Protein AF-A0A9R0JJK5-F1 (afdb_monomer_lite)

Structure (mmCIF, N/CA/C/O backbone):
data_AF-A0A9R0JJK5-F1
#
_entry.id   AF-A0A9R0JJK5-F1
#
loop_
_atom_site.group_PDB
_atom_site.id
_atom_site.type_symbol
_atom_site.label_atom_id
_atom_site.label_alt_id
_atom_site.label_comp_id
_atom_site.label_asym_id
_atom_site.label_entity_id
_atom_site.label_seq_id
_atom_site.pdbx_PDB_ins_code
_atom_site.Cartn_x
_atom_site.Cartn_y
_atom_site.Cartn_z
_atom_site.occupancy
_atom_site.B_iso_or_equiv
_atom_site.auth_seq_id
_atom_site.auth_comp_id
_atom_site.auth_asym_id
_atom_site.auth_atom_id
_atom_site.pdbx_PDB_model_num
ATOM 1 N N . MET A 1 1 ? -0.662 10.989 -25.392 1.00 50.28 1 MET A N 1
ATOM 2 C CA . MET A 1 1 ? 0.143 11.940 -26.190 1.00 50.28 1 MET A CA 1
ATOM 3 C C . MET A 1 1 ? 1.499 12.255 -25.554 1.00 50.28 1 MET A C 1
ATOM 5 O O . MET A 1 1 ? 2.456 11.678 -26.035 1.00 50.28 1 MET A O 1
ATOM 9 N N . ARG A 1 2 ? 1.638 13.043 -24.468 1.00 57.91 2 ARG A N 1
ATOM 10 C CA . ARG A 1 2 ? 2.947 13.491 -23.899 1.00 57.91 2 ARG A CA 1
ATOM 11 C C . ARG A 1 2 ? 4.084 12.446 -23.810 1.00 57.91 2 ARG A C 1
ATOM 13 O O . ARG A 1 2 ? 5.216 12.754 -24.153 1.00 57.91 2 ARG A O 1
ATOM 20 N N . LYS A 1 3 ? 3.794 11.206 -23.400 1.00 55.50 3 LYS A N 1
ATOM 21 C CA . LYS A 1 3 ? 4.808 10.136 -23.275 1.00 55.50 3 LYS A CA 1
ATOM 22 C C . LYS A 1 3 ? 5.368 9.633 -24.615 1.00 55.50 3 LYS A C 1
ATOM 24 O O . LYS A 1 3 ? 6.498 9.170 -24.654 1.00 55.50 3 LYS A O 1
ATOM 29 N N . ILE A 1 4 ? 4.585 9.722 -25.692 1.00 63.59 4 ILE A N 1
ATOM 30 C CA . ILE A 1 4 ? 5.000 9.308 -27.043 1.00 63.59 4 ILE A CA 1
ATOM 31 C C . ILE A 1 4 ? 5.990 10.334 -27.615 1.00 63.59 4 ILE A C 1
ATOM 33 O O . ILE A 1 4 ? 7.022 9.956 -28.158 1.00 63.59 4 ILE A O 1
ATOM 37 N N . TRP A 1 5 ? 5.713 11.626 -27.415 1.00 62.28 5 TRP A N 1
ATOM 38 C CA . TRP A 1 5 ? 6.584 12.724 -27.850 1.00 62.28 5 TRP A CA 1
ATOM 39 C C . TRP A 1 5 ? 7.930 12.721 -27.117 1.00 62.28 5 TRP A C 1
ATOM 41 O O . TRP A 1 5 ? 8.966 12.782 -27.769 1.00 62.28 5 TRP A O 1
ATOM 51 N N . ALA A 1 6 ? 7.923 12.500 -25.798 1.00 69.94 6 ALA A N 1
ATOM 52 C CA . ALA A 1 6 ? 9.155 12.351 -25.020 1.00 69.94 6 ALA A CA 1
ATOM 53 C C . ALA A 1 6 ? 10.021 11.170 -25.504 1.00 69.94 6 ALA A C 1
ATOM 55 O O . ALA A 1 6 ? 11.241 11.274 -25.574 1.00 69.94 6 ALA A O 1
ATOM 56 N N . GLY A 1 7 ? 9.402 10.046 -25.888 1.00 71.88 7 GLY A N 1
ATOM 57 C CA . GLY A 1 7 ? 10.135 8.910 -26.453 1.00 71.88 7 GLY A CA 1
ATOM 58 C C . GLY A 1 7 ? 10.776 9.228 -27.807 1.00 71.88 7 GLY A C 1
ATOM 59 O O . GLY A 1 7 ? 11.902 8.812 -28.066 1.00 71.88 7 GLY A O 1
ATOM 60 N N . ARG A 1 8 ? 10.087 10.003 -28.654 1.00 74.81 8 ARG A N 1
ATOM 61 C CA . ARG A 1 8 ? 10.609 10.450 -29.953 1.00 74.81 8 ARG A CA 1
ATOM 62 C C . ARG A 1 8 ? 11.816 11.376 -29.790 1.00 74.81 8 ARG A C 1
ATOM 64 O O . ARG A 1 8 ? 12.808 11.177 -30.481 1.00 74.81 8 ARG A O 1
ATOM 71 N N . GLU A 1 9 ? 11.761 12.335 -28.871 1.00 77.81 9 GLU A N 1
ATOM 72 C CA . GLU A 1 9 ? 12.887 13.237 -28.587 1.00 77.81 9 GLU A CA 1
ATOM 73 C C . GLU A 1 9 ? 14.122 12.481 -28.088 1.00 77.81 9 GLU A C 1
ATOM 75 O O . GLU A 1 9 ? 15.221 12.732 -28.567 1.00 77.81 9 GLU A O 1
ATOM 80 N N . VAL A 1 10 ? 13.955 11.489 -27.206 1.00 77.19 10 VAL A N 1
ATOM 81 C CA . VAL A 1 10 ? 15.069 10.644 -26.729 1.00 77.19 10 VAL A CA 1
ATOM 82 C C . VAL A 1 10 ? 15.740 9.879 -27.874 1.00 77.19 10 VAL A C 1
ATOM 84 O O . VAL A 1 10 ? 16.960 9.724 -27.883 1.00 77.19 10 VAL A O 1
ATOM 87 N N . VAL A 1 11 ? 14.965 9.399 -28.849 1.00 78.25 11 VAL A N 1
ATOM 88 C CA . VAL A 1 11 ? 15.516 8.709 -30.025 1.00 78.25 11 VAL A CA 1
ATOM 89 C C . VAL A 1 11 ? 16.262 9.685 -30.935 1.00 78.25 11 VAL A C 1
ATOM 91 O O . VAL A 1 11 ? 17.363 9.374 -31.384 1.00 78.25 11 VAL A O 1
ATOM 94 N N . LEU A 1 12 ? 15.693 10.868 -31.179 1.00 77.94 12 LEU A N 1
ATOM 95 C CA . LEU A 1 12 ? 16.306 11.890 -32.032 1.00 77.94 12 LEU A CA 1
ATOM 96 C C . LEU A 1 12 ? 17.597 12.453 -31.416 1.00 77.94 12 LEU A C 1
ATOM 98 O O . LEU A 1 12 ? 18.613 12.516 -32.102 1.00 77.94 12 LEU A O 1
ATOM 102 N N . ASN A 1 13 ? 17.596 12.760 -30.116 1.00 79.50 13 ASN A N 1
ATOM 103 C CA . ASN A 1 13 ? 18.753 13.315 -29.403 1.00 79.50 13 ASN A CA 1
ATOM 104 C C . ASN A 1 13 ? 19.950 12.361 -29.341 1.00 79.50 13 ASN A C 1
ATOM 106 O O . ASN A 1 13 ? 21.083 12.807 -29.201 1.00 79.50 13 ASN A O 1
ATOM 110 N N . ASN A 1 14 ? 19.716 11.054 -29.450 1.00 74.38 14 ASN A N 1
ATOM 111 C CA . ASN A 1 14 ? 20.778 10.056 -29.399 1.00 74.38 14 ASN A CA 1
ATOM 112 C C . ASN A 1 14 ? 21.209 9.558 -30.804 1.00 74.38 14 ASN A C 1
ATOM 114 O O . ASN A 1 14 ? 21.840 8.511 -30.921 1.00 74.38 14 ASN A O 1
ATOM 118 N N . GLY A 1 15 ? 20.869 10.280 -31.880 1.00 78.81 15 GLY A N 1
ATOM 119 C CA . GLY A 1 15 ? 21.331 9.959 -33.239 1.00 78.81 15 GLY A CA 1
ATOM 120 C C . GLY A 1 15 ? 20.422 9.016 -34.034 1.00 78.81 15 GLY A C 1
ATOM 121 O O . GLY A 1 15 ? 20.892 8.323 -34.929 1.00 78.81 15 GLY A O 1
ATOM 122 N N . GLY A 1 16 ? 19.122 8.968 -33.725 1.00 79.75 16 GLY A N 1
ATOM 123 C CA . GLY A 1 16 ? 18.136 8.216 -34.509 1.00 79.75 16 GLY A CA 1
ATOM 124 C C . GLY A 1 16 ? 18.056 6.730 -34.152 1.00 79.75 16 GLY A C 1
ATOM 125 O O . GLY A 1 16 ? 18.472 6.309 -33.074 1.00 79.75 16 GLY A O 1
ATOM 126 N N . PHE A 1 17 ? 17.452 5.918 -35.022 1.00 79.75 17 PHE A N 1
ATOM 127 C CA . PHE A 1 17 ? 17.235 4.492 -34.742 1.00 79.75 17 PHE A CA 1
ATOM 128 C C . PHE A 1 17 ? 18.476 3.620 -34.982 1.00 79.75 17 PHE A C 1
ATOM 130 O O . PHE A 1 17 ? 18.565 2.529 -34.414 1.00 79.75 17 PHE A O 1
ATOM 137 N N . ASP A 1 18 ? 19.449 4.122 -35.744 1.00 82.50 18 ASP A N 1
ATOM 138 C CA . ASP A 1 18 ? 20.660 3.392 -36.143 1.00 82.50 18 ASP A CA 1
ATOM 139 C C . ASP A 1 18 ? 21.564 3.064 -34.949 1.00 82.50 18 ASP A C 1
ATOM 141 O O . ASP A 1 18 ? 22.161 1.990 -34.871 1.00 82.50 18 ASP A O 1
ATOM 145 N N . GLN A 1 19 ? 21.569 3.920 -33.923 1.00 81.50 19 GLN A N 1
ATOM 146 C CA . GLN A 1 19 ? 22.291 3.669 -32.672 1.00 81.50 19 GLN A CA 1
ATOM 147 C C . GLN A 1 19 ? 21.836 2.384 -31.951 1.00 81.50 19 GLN A C 1
ATOM 149 O O . GLN A 1 19 ? 22.546 1.860 -31.085 1.00 81.50 19 GLN A O 1
ATOM 154 N N . PHE A 1 20 ? 20.618 1.905 -32.228 1.00 84.12 20 PHE A N 1
ATOM 155 C CA . PHE A 1 20 ? 20.049 0.718 -31.595 1.00 84.12 20 PHE A CA 1
ATOM 156 C C . PHE A 1 20 ? 20.376 -0.558 -32.370 1.00 84.12 20 PHE A C 1
ATOM 158 O O . PHE A 1 20 ? 19.934 -1.636 -31.973 1.00 84.12 20 PHE A O 1
ATOM 165 N N . GLN A 1 21 ? 21.168 -0.462 -33.436 1.00 85.31 21 GLN A N 1
ATOM 166 C CA . GLN A 1 21 ? 21.635 -1.604 -34.201 1.00 85.31 21 GLN A CA 1
ATOM 167 C C . GLN A 1 21 ? 22.894 -2.214 -33.566 1.00 85.31 21 GLN A C 1
ATOM 16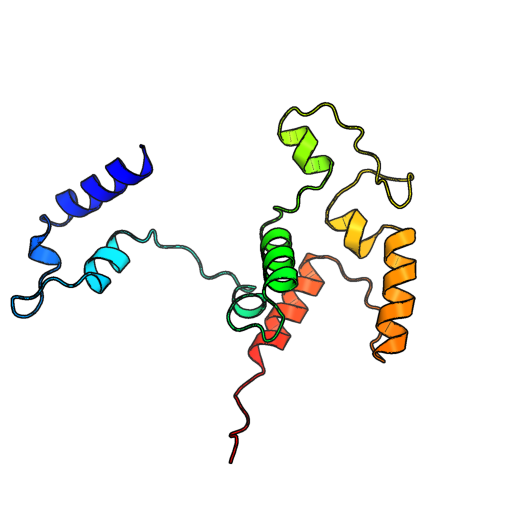9 O O . GLN A 1 21 ? 23.748 -1.526 -33.001 1.00 85.31 21 GLN A O 1
ATOM 174 N N . TYR A 1 22 ? 23.001 -3.537 -33.633 1.00 81.25 22 TYR A N 1
ATOM 175 C CA . TYR A 1 22 ? 24.194 -4.297 -33.276 1.00 81.25 22 TYR A CA 1
ATOM 176 C C . TYR A 1 22 ? 24.359 -5.437 -34.281 1.00 81.25 22 TYR A C 1
ATOM 178 O O . TYR A 1 22 ? 23.417 -6.196 -34.507 1.00 81.25 22 TYR A O 1
ATOM 186 N N . ALA A 1 23 ? 25.534 -5.532 -34.911 1.00 84.62 23 ALA A N 1
ATOM 187 C CA . ALA A 1 23 ? 25.826 -6.519 -35.958 1.00 84.62 23 ALA A CA 1
ATOM 188 C C . ALA A 1 23 ? 24.752 -6.569 -37.070 1.00 84.62 23 ALA A C 1
ATOM 190 O O . ALA A 1 23 ? 24.264 -7.634 -37.444 1.00 84.62 23 ALA A O 1
ATOM 191 N N . GLY A 1 24 ? 24.312 -5.399 -37.546 1.00 85.25 24 GLY A N 1
ATOM 192 C CA . GLY A 1 24 ? 23.293 -5.299 -38.595 1.00 85.25 24 GLY A CA 1
ATOM 193 C C . GLY A 1 24 ? 21.854 -5.578 -38.137 1.00 85.25 24 GLY A C 1
ATOM 194 O O . GLY A 1 24 ? 20.930 -5.404 -38.926 1.00 85.25 24 GLY A O 1
ATOM 195 N N . LYS A 1 25 ? 21.616 -5.943 -36.869 1.00 86.75 25 LYS A N 1
ATOM 196 C CA . LYS A 1 25 ? 20.277 -6.247 -36.339 1.00 86.75 25 LYS A CA 1
ATOM 197 C C . LYS A 1 25 ? 19.813 -5.206 -35.330 1.00 86.75 25 LYS A C 1
ATOM 199 O O . LYS A 1 25 ? 20.579 -4.766 -34.476 1.00 86.75 25 LYS A O 1
ATOM 204 N N . TYR A 1 26 ? 18.540 -4.837 -35.402 1.00 87.25 26 TYR A N 1
ATOM 205 C CA . TYR A 1 26 ? 17.934 -3.909 -34.454 1.00 87.25 26 TYR A CA 1
ATOM 206 C C . TYR A 1 26 ? 17.768 -4.549 -33.067 1.00 87.25 26 TYR A C 1
ATOM 208 O O . TYR A 1 26 ? 17.207 -5.638 -32.937 1.00 87.25 26 TYR A O 1
ATOM 216 N N . SER A 1 27 ? 18.220 -3.864 -32.015 1.00 87.88 27 SER A N 1
ATOM 217 C CA . SER A 1 27 ? 18.098 -4.311 -30.627 1.00 87.88 27 SER A CA 1
ATOM 218 C C . SER A 1 27 ? 17.005 -3.543 -29.886 1.00 87.88 27 SER A C 1
ATOM 220 O O . SER A 1 27 ? 17.226 -2.457 -29.339 1.00 87.88 27 SER A O 1
ATOM 222 N N . ILE A 1 28 ? 15.831 -4.170 -29.771 1.00 86.19 28 ILE A N 1
ATOM 223 C CA . ILE A 1 28 ? 14.715 -3.659 -28.955 1.00 86.19 28 ILE A CA 1
ATOM 224 C C . ILE A 1 28 ? 15.157 -3.464 -27.499 1.00 86.19 28 ILE A C 1
ATOM 226 O O . ILE A 1 28 ? 14.774 -2.492 -26.853 1.00 86.19 28 ILE A O 1
ATOM 230 N N . GLN A 1 29 ? 16.011 -4.348 -26.975 1.00 84.25 29 GLN A N 1
ATOM 231 C CA . GLN A 1 29 ? 16.514 -4.247 -25.607 1.00 84.25 29 GLN A CA 1
ATOM 232 C C . GLN A 1 29 ? 17.324 -2.959 -25.380 1.00 84.25 29 GLN A C 1
ATOM 234 O O . GLN A 1 29 ? 17.177 -2.324 -24.334 1.00 84.25 29 GLN A O 1
ATOM 239 N N . LYS A 1 30 ? 18.175 -2.569 -26.341 1.00 84.88 30 LYS A N 1
ATOM 240 C CA . LYS A 1 30 ? 18.999 -1.352 -26.257 1.00 84.88 30 LYS A CA 1
ATOM 241 C C . LYS A 1 30 ? 18.126 -0.098 -26.310 1.00 84.88 30 LYS A C 1
ATOM 243 O O . LYS A 1 30 ? 18.267 0.768 -25.450 1.00 84.88 30 LYS A O 1
ATOM 248 N N . MET A 1 31 ? 17.171 -0.057 -27.240 1.00 86.06 31 MET A N 1
ATOM 249 C CA . MET A 1 31 ? 16.180 1.021 -27.336 1.00 86.06 31 MET A CA 1
ATOM 250 C C . MET A 1 31 ? 15.350 1.140 -26.054 1.00 86.06 31 MET A C 1
ATOM 252 O O . MET A 1 31 ? 15.230 2.221 -25.483 1.00 86.06 31 MET A O 1
ATOM 256 N N . TYR A 1 32 ? 14.825 0.022 -25.546 1.00 84.50 32 TYR A N 1
ATOM 257 C CA . TYR A 1 32 ? 13.999 0.014 -24.343 1.00 84.50 32 TYR A CA 1
ATOM 258 C C . TYR A 1 32 ? 14.757 0.521 -23.113 1.00 84.50 32 TYR A C 1
ATOM 260 O O . TYR A 1 32 ? 14.188 1.248 -22.304 1.00 84.50 32 TYR A O 1
ATOM 268 N N . LYS A 1 33 ? 16.047 0.185 -22.968 1.00 83.25 33 LYS A N 1
ATOM 269 C CA . LYS A 1 33 ? 16.885 0.699 -21.871 1.00 83.25 33 LYS A CA 1
ATOM 270 C C . LYS A 1 33 ? 17.054 2.220 -21.913 1.00 83.25 33 LYS A C 1
ATOM 272 O O . LYS A 1 33 ? 17.104 2.815 -20.846 1.00 83.25 33 LYS A O 1
ATOM 277 N N . GLN A 1 34 ? 17.119 2.818 -23.103 1.00 81.69 34 GLN A N 1
ATOM 278 C CA . GLN A 1 34 ? 17.232 4.272 -23.280 1.00 81.69 34 GLN A CA 1
ATOM 279 C C . GLN A 1 34 ? 15.888 4.989 -23.097 1.00 81.69 34 GLN A C 1
ATOM 281 O O . GLN A 1 34 ? 15.816 6.040 -22.472 1.00 81.69 34 GLN A O 1
ATOM 286 N N . LEU A 1 35 ? 14.798 4.399 -23.595 1.00 82.44 35 LEU A N 1
ATOM 287 C CA . LEU A 1 35 ? 13.446 4.940 -23.416 1.00 82.44 35 LEU A CA 1
ATOM 288 C C . LEU A 1 35 ? 12.938 4.816 -21.981 1.00 82.44 35 LEU A C 1
ATOM 290 O O . LEU A 1 35 ? 12.084 5.588 -21.537 1.00 82.44 35 LEU A O 1
ATOM 294 N N . ARG A 1 36 ? 13.412 3.804 -21.254 1.00 79.56 36 ARG A N 1
ATOM 295 C CA . ARG A 1 36 ? 13.047 3.606 -19.862 1.00 79.56 36 ARG A CA 1
ATOM 296 C C . ARG A 1 36 ? 13.714 4.690 -19.027 1.00 79.56 36 ARG A C 1
ATOM 298 O O . ARG A 1 36 ? 14.912 4.639 -18.778 1.00 79.56 36 ARG A O 1
ATOM 305 N N . LEU A 1 37 ? 12.895 5.604 -18.513 1.00 72.75 37 LEU A N 1
ATOM 306 C CA . LEU A 1 37 ? 13.307 6.557 -17.487 1.00 72.75 37 LEU A CA 1
ATOM 307 C C . LEU A 1 37 ? 14.022 5.811 -16.353 1.00 72.75 37 LEU A C 1
ATOM 309 O O . LEU A 1 37 ? 13.484 4.838 -15.801 1.00 72.75 37 LEU A O 1
ATOM 313 N N . SER A 1 38 ? 15.234 6.258 -16.022 1.00 71.69 38 SER A N 1
ATOM 314 C CA . SER A 1 38 ? 15.944 5.781 -14.844 1.00 71.69 38 SER A CA 1
ATOM 315 C C . SER A 1 38 ? 15.048 6.031 -13.632 1.00 71.69 38 SER A C 1
ATOM 317 O O . SER A 1 38 ? 14.544 7.126 -13.396 1.00 71.69 38 SER A O 1
ATOM 319 N N . SER A 1 39 ? 14.747 4.963 -12.902 1.00 74.00 39 SER A N 1
ATOM 320 C CA . SER A 1 39 ? 13.894 5.031 -11.726 1.00 74.00 39 SER A CA 1
ATOM 321 C C . SER A 1 39 ? 14.569 4.267 -10.610 1.00 74.00 39 SER A C 1
ATOM 323 O O . SER A 1 39 ? 15.117 3.181 -10.833 1.00 74.00 39 SER A O 1
ATOM 325 N N . ASN A 1 40 ? 14.536 4.855 -9.420 1.00 80.62 40 ASN A N 1
ATOM 326 C CA . ASN A 1 40 ? 15.155 4.277 -8.244 1.00 80.62 40 ASN A CA 1
ATOM 327 C C . ASN A 1 40 ? 14.536 2.911 -7.945 1.00 80.62 40 ASN A C 1
ATOM 329 O O . ASN A 1 40 ? 13.318 2.718 -7.982 1.00 80.62 40 ASN A O 1
ATOM 333 N N . THR A 1 41 ? 15.387 1.939 -7.633 1.00 81.19 41 THR A N 1
ATOM 334 C CA . THR A 1 41 ? 14.925 0.644 -7.144 1.00 81.19 41 THR A CA 1
ATOM 335 C C . THR A 1 41 ? 14.281 0.812 -5.777 1.00 81.19 41 THR A C 1
ATOM 337 O O . THR A 1 41 ? 14.933 1.207 -4.815 1.00 81.19 41 THR A O 1
ATOM 340 N N . VAL A 1 42 ? 13.001 0.466 -5.688 1.00 87.06 42 VAL A N 1
ATOM 341 C CA . VAL A 1 42 ? 12.252 0.464 -4.432 1.00 87.06 42 VAL A CA 1
ATOM 342 C C . VAL A 1 42 ? 12.599 -0.760 -3.585 1.00 87.06 42 VAL A C 1
ATOM 344 O O . VAL A 1 42 ? 12.691 -1.881 -4.095 1.00 87.06 42 VAL A O 1
ATOM 347 N N . GLN A 1 43 ? 12.761 -0.559 -2.275 1.00 84.50 43 GLN A N 1
ATOM 348 C CA . GLN A 1 43 ? 13.139 -1.625 -1.335 1.00 84.50 43 GLN A CA 1
ATOM 349 C C . GLN A 1 43 ? 12.100 -2.754 -1.276 1.00 84.50 43 GLN A C 1
ATOM 351 O O . GLN A 1 43 ? 12.450 -3.927 -1.152 1.00 84.50 43 GLN A O 1
ATOM 356 N N . TRP A 1 44 ? 10.824 -2.411 -1.458 1.00 88.75 44 TRP A N 1
ATOM 357 C CA . TRP A 1 44 ? 9.698 -3.341 -1.440 1.00 88.75 44 TRP A CA 1
ATOM 358 C C . TRP A 1 44 ? 9.489 -4.111 -2.754 1.00 88.75 44 TRP A C 1
ATOM 360 O O . TRP A 1 44 ? 8.572 -4.927 -2.834 1.00 88.75 44 TRP A O 1
ATOM 370 N N . LYS A 1 45 ? 10.328 -3.918 -3.790 1.00 87.88 45 LYS A N 1
ATOM 371 C CA . LYS A 1 45 ? 10.168 -4.574 -5.109 1.00 87.88 45 LYS A CA 1
ATOM 372 C C . LYS A 1 45 ? 9.957 -6.086 -4.984 1.00 87.88 45 LYS A C 1
ATOM 374 O O . LYS A 1 45 ? 9.122 -6.651 -5.679 1.00 87.88 45 LYS A O 1
ATOM 379 N N . ARG A 1 46 ? 10.719 -6.738 -4.103 1.00 85.12 46 ARG A N 1
ATOM 380 C CA . ARG A 1 46 ? 10.703 -8.197 -3.909 1.00 85.12 46 ARG A CA 1
ATOM 381 C C . ARG A 1 46 ? 9.462 -8.722 -3.178 1.00 85.12 46 ARG A C 1
ATOM 383 O O . ARG A 1 46 ? 9.225 -9.919 -3.214 1.00 85.12 46 ARG A O 1
ATOM 390 N N . ILE A 1 47 ? 8.668 -7.854 -2.545 1.00 88.75 47 ILE A N 1
ATOM 391 C CA . ILE A 1 47 ? 7.393 -8.251 -1.924 1.00 88.75 47 ILE A CA 1
ATOM 392 C C . ILE A 1 47 ? 6.389 -8.669 -3.007 1.00 88.75 47 ILE A C 1
ATOM 394 O O . ILE A 1 47 ? 5.616 -9.602 -2.821 1.00 88.75 47 ILE A O 1
ATOM 398 N N . THR A 1 48 ? 6.413 -7.984 -4.152 1.00 88.12 48 THR A N 1
ATOM 399 C CA . THR A 1 48 ? 5.469 -8.205 -5.258 1.00 88.12 48 THR A CA 1
ATOM 400 C C . THR A 1 48 ? 6.098 -9.001 -6.398 1.00 88.12 48 THR A C 1
ATOM 402 O O . THR A 1 48 ? 5.461 -9.881 -6.971 1.00 88.12 48 THR A O 1
ATOM 405 N N . TYR A 1 49 ? 7.366 -8.731 -6.711 1.00 82.44 49 TYR A N 1
ATOM 406 C CA . TYR A 1 49 ? 8.106 -9.414 -7.766 1.00 82.44 49 TYR A CA 1
ATOM 407 C C . TYR A 1 49 ? 8.566 -10.803 -7.302 1.00 82.44 49 TYR A C 1
ATOM 409 O O . TYR A 1 49 ? 9.297 -10.901 -6.318 1.00 82.44 49 TYR A O 1
ATOM 417 N N . ASN A 1 50 ? 8.190 -11.857 -8.035 1.00 77.44 50 ASN A N 1
ATOM 418 C CA . ASN A 1 50 ? 8.428 -13.271 -7.695 1.00 77.44 50 ASN A CA 1
ATOM 419 C C . ASN A 1 50 ? 7.735 -13.753 -6.404 1.00 77.44 50 ASN A C 1
ATOM 421 O O . ASN A 1 50 ? 8.204 -14.691 -5.756 1.00 77.44 50 ASN A O 1
ATOM 425 N N . SER A 1 51 ? 6.611 -13.136 -6.030 1.00 82.44 51 SER A N 1
ATOM 426 C CA . SER A 1 51 ? 5.767 -13.668 -4.959 1.00 82.44 51 SER A CA 1
ATOM 427 C C . SER A 1 51 ? 5.165 -15.019 -5.361 1.00 82.44 51 SER A C 1
ATOM 429 O O . SER A 1 51 ? 4.732 -15.199 -6.497 1.00 82.44 51 SER A O 1
ATOM 431 N N . LYS A 1 52 ? 5.106 -15.964 -4.415 1.00 85.31 52 LYS A N 1
ATOM 432 C CA . LYS A 1 52 ? 4.398 -17.249 -4.580 1.00 85.31 52 LYS A CA 1
ATOM 433 C C . LYS A 1 52 ? 2.882 -17.122 -4.374 1.00 85.31 52 LYS A C 1
ATOM 435 O O . LYS A 1 52 ? 2.166 -18.111 -4.495 1.00 85.31 52 LYS A O 1
ATOM 440 N N . ALA A 1 53 ? 2.400 -15.936 -4.001 1.00 86.69 53 ALA A N 1
ATOM 441 C CA . ALA A 1 53 ? 0.981 -15.677 -3.819 1.00 86.69 53 ALA A CA 1
ATOM 442 C C . ALA A 1 53 ? 0.246 -15.629 -5.166 1.00 86.69 53 ALA A C 1
ATOM 444 O O . ALA A 1 53 ? 0.829 -15.335 -6.211 1.00 86.69 53 ALA A O 1
ATOM 445 N N . THR A 1 54 ? -1.063 -15.878 -5.135 1.00 91.38 54 THR A N 1
ATOM 446 C CA . THR A 1 54 ? -1.907 -15.763 -6.328 1.00 91.38 54 THR A CA 1
ATOM 447 C C . THR A 1 54 ? -1.937 -14.314 -6.850 1.00 91.38 54 THR A C 1
ATOM 449 O O . THR A 1 54 ? -1.637 -13.371 -6.110 1.00 91.38 54 THR A O 1
ATOM 452 N N . PRO A 1 55 ? -2.303 -14.083 -8.125 1.00 91.06 55 PRO A N 1
ATOM 453 C CA . PRO A 1 55 ? -2.239 -12.746 -8.721 1.00 91.06 55 PRO A CA 1
ATOM 454 C C . PRO A 1 55 ? -3.070 -11.683 -7.988 1.00 91.06 55 PRO A C 1
ATOM 456 O O . PRO A 1 55 ? -2.627 -10.545 -7.849 1.00 91.06 55 PRO A O 1
ATOM 459 N N . LYS A 1 56 ? -4.253 -12.051 -7.477 1.00 92.69 56 LYS A N 1
ATOM 460 C CA . LYS A 1 56 ? -5.179 -11.129 -6.799 1.00 92.69 56 LYS A CA 1
ATOM 461 C C . LYS A 1 56 ? -4.572 -10.475 -5.543 1.00 92.69 56 LYS A C 1
ATOM 463 O O . LYS A 1 56 ? -4.504 -9.248 -5.517 1.00 92.69 56 LYS A O 1
ATOM 468 N N . PRO A 1 57 ? -4.108 -11.219 -4.518 1.00 90.94 57 PRO A N 1
ATOM 469 C CA . PRO A 1 57 ? -3.470 -10.614 -3.350 1.00 90.94 57 PRO A CA 1
ATOM 470 C C . PRO A 1 57 ? -2.184 -9.870 -3.714 1.00 90.94 57 PRO A C 1
ATOM 472 O O . PRO A 1 57 ? -1.986 -8.765 -3.223 1.00 90.94 57 PRO A O 1
ATOM 475 N N . THR A 1 58 ? -1.363 -10.390 -4.635 1.00 91.56 58 THR A N 1
ATOM 476 C CA . THR A 1 58 ? -0.158 -9.679 -5.098 1.00 91.56 58 THR A CA 1
ATOM 477 C C . THR A 1 58 ? -0.495 -8.311 -5.699 1.00 91.56 58 THR A C 1
ATOM 479 O O . THR A 1 58 ? 0.191 -7.327 -5.417 1.00 91.56 58 THR A O 1
ATOM 482 N N . PHE A 1 59 ? -1.569 -8.220 -6.489 1.00 92.06 59 PHE A N 1
ATOM 483 C CA . PHE A 1 59 ? -2.036 -6.960 -7.065 1.00 92.06 59 PHE A CA 1
ATOM 484 C C . PHE A 1 59 ? -2.524 -5.976 -5.995 1.00 92.06 59 PHE A C 1
ATOM 486 O O . PHE A 1 59 ? -2.147 -4.805 -6.019 1.00 92.06 59 PHE A O 1
ATOM 493 N N . VAL A 1 60 ? -3.309 -6.447 -5.021 1.00 92.25 60 VAL A N 1
ATOM 494 C CA . VAL A 1 60 ? -3.780 -5.609 -3.905 1.00 92.25 60 VAL A CA 1
ATOM 495 C C . VAL A 1 60 ? -2.604 -5.101 -3.067 1.00 92.25 60 VAL A C 1
ATOM 497 O O . VAL A 1 60 ? -2.529 -3.907 -2.784 1.00 92.25 60 VAL A O 1
ATOM 500 N N . THR A 1 61 ? -1.638 -5.962 -2.735 1.00 91.56 61 THR A N 1
ATOM 501 C CA . THR A 1 61 ? -0.412 -5.564 -2.026 1.00 91.56 61 THR A CA 1
ATOM 502 C C . THR A 1 61 ? 0.394 -4.544 -2.826 1.00 91.56 61 THR A C 1
ATOM 504 O O . THR A 1 61 ? 0.888 -3.572 -2.262 1.00 91.56 61 THR A O 1
ATOM 507 N N . TRP A 1 62 ? 0.507 -4.714 -4.145 1.00 92.81 62 TRP A N 1
ATOM 508 C CA . TRP A 1 62 ? 1.183 -3.744 -5.006 1.00 92.81 62 TRP A CA 1
ATOM 509 C C . TRP A 1 62 ? 0.504 -2.369 -4.987 1.00 92.81 62 TRP A C 1
ATOM 511 O O . TRP A 1 62 ? 1.188 -1.350 -4.889 1.00 92.81 62 TRP A O 1
ATOM 521 N N . LEU A 1 63 ? -0.831 -2.325 -5.013 1.00 93.62 63 LEU A N 1
ATOM 522 C CA . LEU A 1 63 ? -1.573 -1.075 -4.851 1.00 93.62 63 LEU A CA 1
ATOM 523 C C . LEU A 1 63 ? -1.360 -0.457 -3.466 1.00 93.62 63 LEU A C 1
ATOM 525 O O . LEU A 1 63 ? -1.156 0.752 -3.383 1.00 93.62 63 LEU A O 1
ATOM 529 N N . ALA A 1 64 ? -1.356 -1.262 -2.402 1.00 90.94 64 ALA A N 1
ATOM 530 C CA . ALA A 1 64 ? -1.093 -0.795 -1.042 1.00 90.94 64 ALA A CA 1
ATOM 531 C C . ALA A 1 64 ? 0.301 -0.157 -0.915 1.00 90.94 64 ALA A C 1
ATOM 533 O O . ALA A 1 64 ? 0.427 0.960 -0.421 1.00 90.94 64 ALA A O 1
ATOM 534 N N . LEU A 1 65 ? 1.338 -0.803 -1.464 1.00 90.62 65 LEU A N 1
ATOM 535 C CA . LEU A 1 65 ? 2.723 -0.301 -1.472 1.00 90.62 65 LEU A CA 1
ATOM 536 C C . LEU A 1 65 ? 2.886 1.028 -2.216 1.00 90.62 65 LEU A C 1
ATOM 538 O O . LEU A 1 65 ? 3.775 1.814 -1.897 1.00 90.62 65 LEU A O 1
ATOM 542 N N . LEU A 1 66 ? 2.033 1.286 -3.206 1.00 90.25 66 LEU A N 1
ATOM 543 C CA . LEU A 1 66 ? 2.009 2.543 -3.949 1.00 90.25 66 LEU A CA 1
ATOM 544 C C . LEU A 1 66 ? 1.113 3.612 -3.306 1.00 90.25 66 LEU A C 1
ATOM 546 O O . LEU A 1 66 ? 0.982 4.693 -3.880 1.00 90.25 66 LEU A O 1
ATOM 550 N N . ASN A 1 67 ? 0.476 3.312 -2.169 1.00 88.50 67 ASN A N 1
ATOM 551 C CA . ASN A 1 67 ? -0.595 4.112 -1.575 1.00 88.50 67 ASN A CA 1
ATOM 552 C C . ASN A 1 67 ? -1.722 4.416 -2.586 1.00 88.50 67 ASN A C 1
ATOM 554 O O . ASN A 1 67 ? -2.181 5.546 -2.762 1.00 88.50 67 ASN A O 1
ATOM 558 N N . ARG A 1 68 ? -2.107 3.383 -3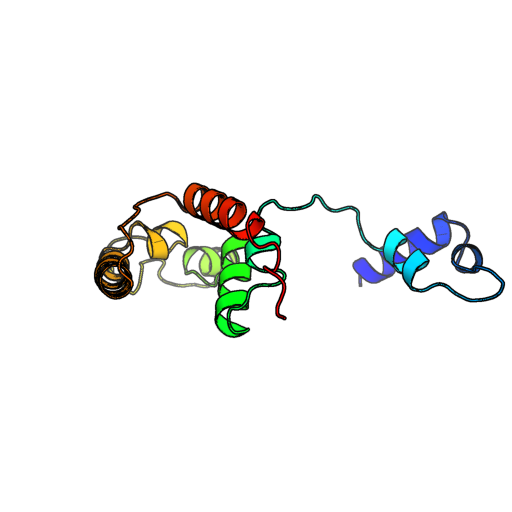.347 1.00 90.50 68 ARG A N 1
ATOM 559 C CA . ARG A 1 68 ? -3.089 3.431 -4.441 1.00 90.50 68 ARG A CA 1
ATOM 560 C C . ARG A 1 68 ? -4.285 2.510 -4.223 1.00 90.50 68 ARG A C 1
ATOM 562 O O . ARG A 1 68 ? -4.965 2.165 -5.192 1.00 90.50 68 ARG A O 1
ATOM 569 N N . LEU A 1 69 ? -4.570 2.129 -2.985 1.00 91.88 69 LEU A N 1
ATOM 570 C CA . LEU A 1 69 ? -5.858 1.520 -2.664 1.00 91.88 69 LEU A CA 1
ATOM 571 C C . LEU A 1 69 ? -6.979 2.550 -2.847 1.00 91.88 69 LEU A C 1
ATOM 573 O O . LEU A 1 69 ? -6.735 3.755 -2.809 1.00 91.88 69 LEU A O 1
ATOM 577 N N . ALA A 1 70 ? -8.188 2.083 -3.139 1.00 90.12 70 ALA A N 1
ATOM 578 C CA . ALA A 1 70 ? -9.359 2.937 -3.329 1.00 90.12 70 ALA A CA 1
ATOM 579 C C . ALA A 1 70 ? -10.028 3.242 -1.979 1.00 90.12 70 ALA A C 1
ATOM 581 O O . ALA A 1 70 ? -11.200 2.948 -1.786 1.00 90.12 70 ALA A O 1
ATOM 582 N N . THR A 1 71 ? -9.251 3.773 -1.037 1.00 92.12 71 THR A N 1
ATOM 583 C CA . THR A 1 71 ? -9.740 4.220 0.270 1.00 92.12 71 THR A CA 1
ATOM 584 C C . THR A 1 71 ? -10.541 5.504 0.134 1.00 92.12 71 THR A C 1
ATOM 586 O O . THR A 1 71 ? -10.307 6.295 -0.792 1.00 92.12 71 THR A O 1
ATOM 589 N N . LYS A 1 72 ? -11.474 5.748 1.057 1.00 91.69 72 LYS A N 1
ATOM 590 C CA . LYS A 1 72 ? -12.317 6.950 0.978 1.00 91.69 72 LYS A CA 1
ATOM 591 C C . LYS A 1 72 ? -11.518 8.253 1.020 1.00 91.69 72 LYS A C 1
ATOM 593 O O . LYS A 1 72 ? -11.842 9.158 0.255 1.00 91.69 72 LYS A O 1
ATOM 598 N N . ASP A 1 73 ? -10.415 8.324 1.776 1.00 91.44 73 ASP A N 1
ATOM 599 C CA . ASP A 1 73 ? -9.523 9.498 1.755 1.00 91.44 73 ASP A CA 1
ATOM 600 C C . ASP A 1 73 ? -9.013 9.831 0.342 1.00 91.44 73 ASP A C 1
ATOM 602 O O . ASP A 1 73 ? -8.848 10.998 -0.026 1.00 91.44 73 ASP A O 1
ATOM 606 N N . ARG A 1 74 ? -8.773 8.803 -0.476 1.00 91.06 74 ARG A N 1
ATOM 607 C CA . ARG A 1 74 ? -8.272 8.955 -1.838 1.00 91.06 74 ARG A CA 1
ATOM 608 C C . ARG A 1 74 ? -9.386 9.254 -2.828 1.00 91.06 74 ARG A C 1
ATOM 610 O O . ARG A 1 74 ? -9.162 10.040 -3.744 1.00 91.06 74 ARG A O 1
ATOM 617 N N . LEU A 1 75 ? -10.570 8.681 -2.629 1.00 92.19 75 LEU A N 1
ATOM 618 C CA . LEU A 1 75 ? -11.756 9.025 -3.413 1.00 92.19 75 LEU A CA 1
ATOM 619 C C . LEU A 1 75 ? -12.124 10.504 -3.233 1.00 92.19 75 LEU A C 1
ATOM 621 O O . LEU A 1 75 ? -12.397 11.182 -4.222 1.00 92.19 75 LEU 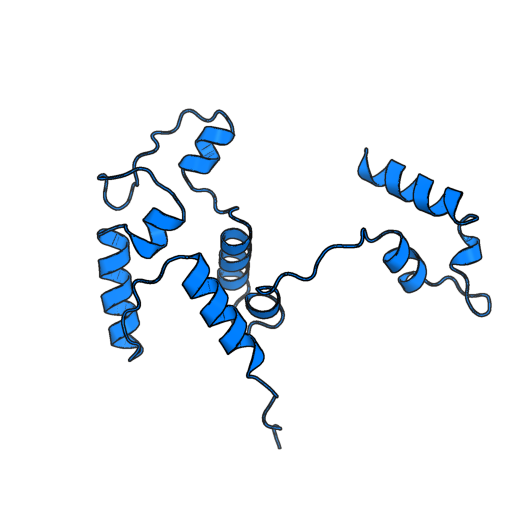A O 1
ATOM 625 N N . THR A 1 76 ? -12.022 11.051 -2.017 1.00 90.00 76 THR A N 1
ATOM 626 C CA . THR A 1 76 ? -12.244 12.489 -1.796 1.00 90.00 76 THR A CA 1
ATOM 627 C C . THR A 1 76 ? -11.221 13.357 -2.538 1.00 90.00 76 THR A C 1
ATOM 629 O O . THR A 1 76 ? -11.581 14.402 -3.072 1.00 90.00 76 THR A O 1
ATOM 632 N N . LYS A 1 77 ? -9.959 12.916 -2.666 1.00 89.44 77 LYS A N 1
ATOM 633 C CA . LYS A 1 77 ? -8.935 13.617 -3.477 1.00 89.44 77 LYS A CA 1
ATOM 634 C C . LYS A 1 77 ? -9.260 13.635 -4.976 1.00 89.44 77 LYS A C 1
ATOM 636 O O . LYS A 1 77 ? -8.640 14.388 -5.721 1.00 89.44 77 LYS A O 1
ATOM 641 N N . TRP A 1 78 ? -10.202 12.810 -5.430 1.00 91.69 78 TRP A N 1
ATOM 642 C CA . TRP A 1 78 ? -10.730 12.828 -6.797 1.00 91.69 78 TRP A CA 1
ATOM 643 C C . TRP A 1 78 ? -11.995 13.682 -6.938 1.00 91.69 78 TRP A C 1
ATOM 645 O O . TRP A 1 78 ? -12.674 13.585 -7.956 1.00 91.69 78 TRP A O 1
ATOM 655 N N . ASN A 1 79 ? -12.307 14.521 -5.944 1.00 90.94 79 ASN A N 1
ATOM 656 C CA . ASN A 1 79 ? -13.513 15.352 -5.887 1.00 90.94 79 ASN A CA 1
ATOM 657 C C . ASN A 1 79 ? -14.820 14.543 -5.914 1.00 90.94 79 ASN A C 1
ATOM 659 O O . ASN A 1 79 ? -15.855 15.040 -6.353 1.00 90.94 79 ASN A O 1
ATOM 663 N N . LEU A 1 80 ? -14.788 13.294 -5.439 1.00 91.50 80 LEU A N 1
ATOM 664 C CA . LEU A 1 80 ? -16.000 12.513 -5.219 1.00 91.50 80 LEU A CA 1
ATOM 665 C C . LEU A 1 80 ? -16.615 12.896 -3.870 1.00 91.50 80 LEU A C 1
ATOM 667 O O . LEU A 1 80 ? -15.917 12.932 -2.854 1.00 91.50 80 LEU A O 1
ATOM 671 N N . ASN A 1 81 ? -17.925 13.149 -3.862 1.00 92.44 81 ASN A N 1
ATOM 672 C CA . ASN A 1 81 ? -18.678 13.409 -2.640 1.00 92.44 81 ASN A CA 1
ATOM 673 C C . ASN A 1 81 ? -18.972 12.085 -1.920 1.00 92.44 81 ASN A C 1
ATOM 675 O O . ASN A 1 81 ? -20.003 11.454 -2.149 1.00 92.44 81 ASN A O 1
ATOM 679 N N . VAL A 1 82 ? -18.017 11.636 -1.109 1.00 92.31 82 VAL A N 1
ATOM 680 C CA . VAL A 1 82 ? -18.112 10.410 -0.311 1.00 92.31 82 VAL A CA 1
ATOM 681 C C . VAL A 1 82 ? -17.886 10.731 1.161 1.00 92.31 82 VAL A C 1
ATOM 683 O O . VAL A 1 82 ? -16.989 11.503 1.501 1.00 92.31 82 VAL A O 1
ATOM 686 N N . ASP A 1 83 ? -18.680 10.113 2.032 1.00 92.69 83 ASP A N 1
ATOM 687 C CA . ASP A 1 83 ? -18.454 10.156 3.476 1.00 92.69 83 ASP A CA 1
ATOM 688 C C . ASP A 1 83 ? -17.141 9.445 3.811 1.00 92.69 83 ASP A C 1
ATOM 690 O O . ASP A 1 83 ? -17.006 8.257 3.529 1.00 92.69 83 ASP A O 1
ATOM 694 N N . LYS A 1 84 ? -16.189 10.163 4.414 1.00 92.81 84 LYS A N 1
ATOM 695 C CA . LYS A 1 84 ? -14.835 9.681 4.715 1.00 92.81 84 LYS A CA 1
ATOM 696 C C . LYS A 1 84 ? -14.794 8.636 5.818 1.00 92.81 84 LYS A C 1
ATOM 698 O O . LYS A 1 84 ? -13.784 7.943 5.916 1.00 92.81 84 LYS A O 1
ATOM 703 N N . GLN A 1 85 ? -15.848 8.495 6.613 1.00 94.94 85 GLN A N 1
ATOM 704 C CA . GLN A 1 85 ? -15.858 7.592 7.753 1.00 94.94 85 GLN A CA 1
ATOM 705 C C . GLN A 1 85 ? -15.631 6.131 7.324 1.00 94.94 85 GLN A C 1
ATOM 707 O O . GLN A 1 85 ? -16.166 5.658 6.320 1.00 94.94 85 GLN A O 1
ATOM 712 N N . CYS A 1 86 ? -14.825 5.392 8.080 1.00 94.62 86 CYS A N 1
ATOM 713 C CA . CYS A 1 86 ? -14.550 3.978 7.858 1.00 94.62 86 CYS A CA 1
ATOM 714 C C . CYS A 1 86 ? -15.833 3.152 7.948 1.00 94.62 86 CYS A C 1
ATOM 716 O O . CYS A 1 86 ? -16.493 3.133 8.983 1.00 94.62 86 CYS A O 1
ATOM 718 N N . VAL A 1 87 ? -16.156 2.404 6.889 1.00 93.88 87 VAL A N 1
ATOM 719 C CA . VAL A 1 87 ? -17.381 1.584 6.848 1.00 93.88 87 VAL A CA 1
ATOM 720 C C . VAL A 1 87 ? -17.358 0.420 7.848 1.00 93.88 87 VAL A C 1
ATOM 722 O O . VAL A 1 87 ? -18.407 -0.095 8.224 1.00 93.88 87 VAL A O 1
ATOM 725 N N . LEU A 1 88 ? -16.163 0.001 8.277 1.00 94.44 88 LEU A N 1
ATOM 726 C CA . LEU A 1 88 ? -15.977 -1.175 9.126 1.00 94.44 88 LEU A CA 1
ATOM 727 C C . LEU A 1 88 ? -16.188 -0.871 10.611 1.00 94.44 88 LEU A C 1
ATOM 729 O O . LEU A 1 88 ? -16.868 -1.634 11.288 1.00 94.44 88 LEU A O 1
ATOM 733 N N . CYS A 1 89 ? -15.594 0.213 11.123 1.00 94.25 89 CYS A N 1
ATOM 734 C CA . CYS A 1 89 ? -15.725 0.583 12.537 1.00 94.25 89 CYS A CA 1
ATOM 735 C C . CYS A 1 89 ? -16.597 1.813 12.785 1.00 94.25 89 CYS A C 1
ATOM 737 O O . CYS A 1 89 ? -17.013 2.002 13.915 1.00 94.25 89 CYS A O 1
ATOM 739 N N . GLN A 1 90 ? -16.859 2.648 11.774 1.00 94.44 90 GLN A N 1
ATOM 740 C CA . GLN A 1 90 ? -17.660 3.876 11.893 1.00 94.44 90 GLN A CA 1
ATOM 741 C C . GLN A 1 90 ? -17.147 4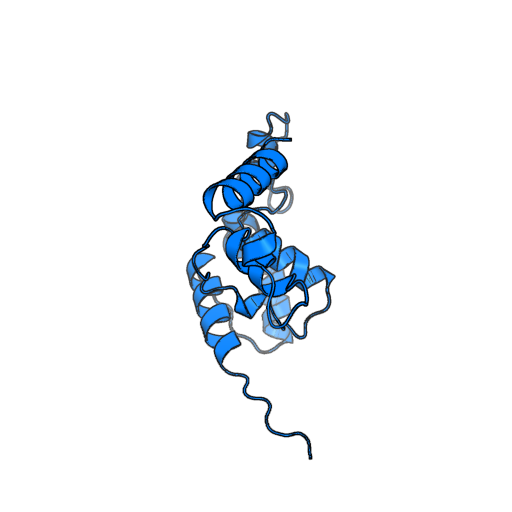.884 12.946 1.00 94.44 90 GLN A C 1
ATOM 743 O O . GLN A 1 90 ? -17.883 5.751 13.397 1.00 94.44 90 GLN A O 1
ATOM 748 N N . GLU A 1 91 ? -15.869 4.807 13.329 1.00 92.25 91 GLU A N 1
ATOM 749 C CA . GLU A 1 91 ? -15.288 5.654 14.389 1.00 92.25 91 GLU A CA 1
ATOM 750 C C . GLU A 1 91 ? -14.316 6.720 13.857 1.00 92.25 91 GLU A C 1
ATOM 752 O O . GLU A 1 91 ? -14.195 7.795 14.439 1.00 92.25 91 GLU A O 1
ATOM 757 N N . LYS A 1 92 ? -13.591 6.428 12.770 1.00 93.88 92 LYS A N 1
ATOM 758 C CA . LYS A 1 92 ? -12.529 7.283 12.206 1.00 93.88 92 LYS A CA 1
ATOM 759 C C . LYS A 1 92 ? -12.596 7.317 10.681 1.00 93.88 92 LYS A C 1
ATOM 761 O O . LYS A 1 92 ? -13.230 6.456 10.077 1.00 93.88 92 LYS A O 1
ATOM 766 N N . ASP A 1 93 ? -11.890 8.260 10.063 1.00 94.38 93 ASP A N 1
ATOM 767 C CA . ASP A 1 93 ? -11.744 8.344 8.607 1.00 94.38 93 ASP A CA 1
ATOM 768 C C . ASP A 1 93 ? -11.023 7.120 8.013 1.00 94.38 93 ASP A C 1
ATOM 770 O O . ASP A 1 93 ? -10.027 6.614 8.542 1.00 94.38 93 ASP A O 1
ATOM 774 N N . GLU A 1 94 ? -11.510 6.658 6.863 1.00 93.56 94 GLU A N 1
ATOM 775 C CA . GLU A 1 94 ? -10.954 5.526 6.137 1.00 93.56 94 GLU A CA 1
ATOM 776 C C . GLU A 1 94 ? -9.662 5.913 5.414 1.00 93.56 94 GLU A C 1
ATOM 778 O O . GLU A 1 94 ? -9.664 6.512 4.335 1.00 93.56 94 GLU A O 1
ATOM 783 N N . THR A 1 95 ? -8.544 5.499 6.000 1.00 91.44 95 THR A N 1
ATOM 784 C CA . THR A 1 95 ? -7.213 5.554 5.393 1.00 91.44 95 THR A CA 1
ATOM 785 C C . THR A 1 95 ? -6.615 4.152 5.320 1.00 91.44 95 THR A C 1
ATOM 787 O O . THR A 1 95 ? -7.060 3.240 6.017 1.00 91.44 95 THR A O 1
ATOM 790 N N . VAL A 1 96 ? -5.570 3.964 4.508 1.00 88.25 96 VAL A N 1
ATOM 791 C CA . VAL A 1 96 ? -4.822 2.692 4.461 1.00 88.25 96 VAL A CA 1
ATOM 792 C C . VAL A 1 96 ? -4.288 2.326 5.851 1.00 88.25 96 VAL A C 1
ATOM 794 O O . VAL A 1 96 ? -4.483 1.202 6.306 1.00 88.25 96 VAL A O 1
ATOM 797 N N . HIS A 1 97 ? -3.676 3.286 6.552 1.00 88.25 97 HIS A N 1
ATOM 798 C CA . HIS A 1 97 ? -3.167 3.086 7.914 1.00 88.25 97 HIS A CA 1
ATOM 799 C C . HIS A 1 97 ? -4.279 2.679 8.883 1.00 88.25 97 HIS A C 1
ATOM 801 O O . HIS A 1 97 ? -4.146 1.680 9.591 1.00 88.25 97 HIS A O 1
ATOM 807 N N . HIS A 1 98 ? -5.414 3.380 8.847 1.00 90.81 98 HIS A N 1
ATOM 808 C CA . HIS A 1 98 ? -6.554 3.035 9.683 1.00 90.81 98 HIS A CA 1
ATOM 809 C C . HIS A 1 98 ? -7.083 1.627 9.376 1.00 90.81 98 HIS A C 1
ATOM 811 O O . HIS A 1 98 ? -7.188 0.808 10.286 1.00 90.81 98 HIS A O 1
ATOM 817 N N . LEU A 1 99 ? -7.355 1.310 8.106 1.00 89.94 99 LEU A N 1
ATOM 818 C CA . LEU A 1 99 ? -7.921 0.024 7.690 1.00 89.94 99 LEU A CA 1
ATOM 819 C C . LEU A 1 99 ? -7.076 -1.178 8.119 1.00 89.94 99 LEU A C 1
ATOM 821 O O . LEU A 1 99 ? -7.649 -2.207 8.475 1.00 89.94 99 LEU A O 1
ATOM 825 N N . PHE A 1 100 ? -5.746 -1.076 8.078 1.00 85.50 100 PHE A N 1
ATOM 826 C CA . PHE A 1 100 ? -4.869 -2.205 8.399 1.00 85.50 100 PHE A CA 1
ATOM 827 C C . PHE A 1 100 ? -4.431 -2.259 9.868 1.00 85.50 100 PHE A C 1
ATOM 829 O O . PHE A 1 100 ? -4.306 -3.367 10.390 1.00 85.50 100 PHE A O 1
ATOM 836 N N . PHE A 1 101 ? -4.233 -1.117 10.539 1.00 86.12 101 PHE A N 1
ATOM 837 C CA . PHE A 1 101 ? -3.540 -1.078 11.838 1.00 86.12 101 PHE A CA 1
ATOM 838 C C . PHE A 1 101 ? -4.343 -0.482 12.994 1.00 86.12 101 PHE A C 1
ATOM 840 O O . PHE A 1 101 ? -4.152 -0.908 14.133 1.00 86.12 101 PHE A O 1
ATOM 847 N N . GLU A 1 102 ? -5.252 0.460 12.736 1.00 89.88 102 GLU A N 1
ATOM 848 C CA . GLU A 1 102 ? -6.002 1.129 13.812 1.00 89.88 102 GLU A CA 1
ATOM 849 C C . GLU A 1 102 ? -7.456 0.674 13.934 1.00 89.88 102 GLU A C 1
ATOM 851 O O . GLU A 1 102 ? -8.049 0.798 15.003 1.00 89.88 102 GLU A O 1
ATOM 856 N N . CYS A 1 103 ? -8.052 0.178 12.851 1.00 92.62 103 CYS A N 1
ATOM 857 C CA . CYS A 1 103 ? -9.458 -0.188 12.809 1.00 92.62 103 CYS A CA 1
ATOM 858 C C . CYS A 1 103 ? -9.737 -1.340 13.783 1.00 92.62 103 CYS A C 1
ATOM 860 O O . CYS A 1 103 ? -9.158 -2.425 13.670 1.00 92.62 103 CYS A O 1
ATOM 862 N N . SER A 1 104 ? -10.651 -1.110 14.729 1.00 93.19 104 SER A N 1
ATOM 863 C CA . SER A 1 104 ? -11.060 -2.083 15.748 1.00 93.19 104 SER A CA 1
ATOM 864 C C . SER A 1 104 ? -11.588 -3.374 15.114 1.00 93.19 104 SER A C 1
ATOM 866 O O . SER A 1 104 ? -11.174 -4.474 15.496 1.00 93.19 104 SER A O 1
ATOM 868 N N . TYR A 1 105 ? -12.408 -3.237 14.069 1.00 94.12 105 TYR A N 1
ATOM 869 C CA . TYR A 1 105 ? -12.920 -4.350 13.275 1.00 94.12 105 TYR A CA 1
ATOM 870 C C . TYR A 1 105 ? -11.790 -5.156 12.616 1.00 94.12 105 TYR A C 1
ATOM 872 O O . TYR A 1 105 ? -11.662 -6.355 12.871 1.00 94.12 105 TYR A O 1
ATOM 880 N N . SER A 1 106 ? -10.907 -4.515 11.842 1.00 91.88 106 SER A N 1
ATOM 881 C CA . SER A 1 106 ? -9.771 -5.199 11.203 1.00 91.88 106 SER A CA 1
ATOM 882 C C . SER A 1 106 ? -8.842 -5.859 12.221 1.00 91.88 106 SER A C 1
ATOM 884 O O . SER A 1 106 ? -8.378 -6.977 12.001 1.00 91.88 106 SER A O 1
ATOM 886 N N . SER A 1 107 ? -8.600 -5.207 13.363 1.00 90.06 107 SER A N 1
ATOM 887 C CA . SER A 1 107 ? -7.773 -5.756 14.441 1.00 90.06 107 SER A CA 1
ATOM 888 C C . SER A 1 107 ? -8.348 -7.065 14.987 1.00 90.06 107 SER A C 1
ATOM 890 O O . SER A 1 107 ? -7.594 -8.007 15.237 1.00 90.06 107 SER A O 1
ATOM 892 N N . SER A 1 108 ? -9.674 -7.161 15.136 1.00 91.38 108 SER A N 1
ATOM 893 C CA . SER A 1 108 ? -10.334 -8.399 15.569 1.00 91.38 108 SER A CA 1
ATOM 894 C C . SER A 1 108 ? -10.111 -9.551 14.581 1.00 91.38 108 SER A C 1
ATOM 896 O O . SER A 1 108 ? -9.748 -10.654 14.993 1.00 91.38 108 SER A O 1
ATOM 898 N N . ILE A 1 109 ? -10.215 -9.278 13.276 1.00 91.25 109 ILE A N 1
ATOM 899 C CA . ILE A 1 109 ? -9.992 -10.271 12.220 1.00 91.25 109 ILE A CA 1
ATOM 900 C C . ILE A 1 109 ? -8.534 -10.729 12.219 1.00 91.25 109 ILE A C 1
ATOM 902 O O . ILE A 1 109 ? -8.266 -11.932 12.212 1.00 91.25 109 ILE A O 1
ATOM 906 N N . TRP A 1 110 ? -7.586 -9.790 12.270 1.00 88.56 110 TRP A N 1
ATOM 907 C CA . TRP A 1 110 ? -6.161 -10.115 12.282 1.00 88.56 110 TRP A CA 1
ATOM 908 C C . TRP A 1 110 ? -5.777 -10.988 13.469 1.00 88.56 110 TRP A C 1
ATOM 910 O O . TRP A 1 110 ? -5.030 -11.942 13.281 1.00 88.56 110 TRP A O 1
ATOM 920 N N . LYS A 1 111 ? -6.327 -10.737 14.664 1.00 88.75 111 LYS A N 1
ATOM 921 C CA . LYS A 1 111 ? -6.100 -11.605 15.831 1.00 88.75 111 LYS A CA 1
ATOM 922 C C . LYS A 1 111 ? -6.491 -13.055 15.543 1.00 88.75 111 LYS A C 1
ATOM 924 O O . LYS A 1 111 ? -5.691 -13.952 15.790 1.00 88.75 111 LYS A O 1
ATOM 929 N N . VAL A 1 112 ? -7.677 -13.281 14.975 1.00 91.25 112 VAL A N 1
ATOM 930 C CA . VAL A 1 112 ? -8.165 -14.632 14.648 1.00 91.25 112 VAL A CA 1
ATOM 931 C C . VAL A 1 112 ? -7.299 -15.292 13.573 1.00 91.25 112 VAL A C 1
ATOM 933 O O . VAL A 1 112 ? -6.922 -16.456 13.706 1.00 91.25 112 VAL A O 1
ATOM 936 N N . VAL A 1 113 ? -6.959 -14.564 12.507 1.00 90.00 113 VAL A N 1
ATOM 937 C CA . VAL A 1 113 ? -6.129 -15.090 11.411 1.00 90.00 113 VAL A CA 1
ATOM 938 C C . VAL A 1 113 ? -4.727 -15.446 11.905 1.00 90.00 113 VAL A C 1
ATOM 940 O O . VAL A 1 113 ? -4.251 -16.546 11.632 1.00 90.00 113 VAL A O 1
ATOM 943 N N . LEU A 1 114 ? -4.084 -14.546 12.654 1.00 87.94 114 LEU A N 1
ATOM 944 C CA . LEU A 1 114 ? -2.729 -14.731 13.174 1.00 87.94 114 LEU A CA 1
ATOM 945 C C . LEU A 1 114 ? -2.662 -15.889 14.173 1.00 87.94 114 LEU A C 1
ATOM 947 O O . LEU A 1 114 ? -1.765 -16.725 14.070 1.00 87.94 114 LEU A O 1
ATOM 951 N N . GLN A 1 115 ? -3.662 -16.009 15.052 1.00 90.00 115 GLN A N 1
ATOM 952 C CA . GLN A 1 115 ? -3.791 -17.148 15.958 1.00 90.00 115 GLN A CA 1
ATOM 953 C C . GLN A 1 115 ? -3.876 -18.475 15.191 1.00 90.00 115 GLN A C 1
ATOM 955 O O . GLN A 1 115 ? -3.188 -19.430 15.542 1.00 90.00 115 GLN A O 1
ATOM 960 N N . ARG A 1 116 ? -4.669 -18.535 14.112 1.00 91.31 116 ARG A N 1
ATOM 961 C CA . ARG A 1 116 ? -4.820 -19.754 13.297 1.00 91.31 116 ARG A CA 1
ATOM 962 C C . ARG A 1 116 ? -3.539 -20.172 12.580 1.00 91.31 116 ARG A C 1
ATOM 964 O O . ARG A 1 116 ? -3.345 -21.362 12.359 1.00 91.31 116 ARG A O 1
ATOM 971 N N . ILE A 1 117 ? -2.681 -19.223 12.210 1.00 89.94 117 ILE A N 1
ATOM 972 C CA . ILE A 1 117 ? -1.408 -19.515 11.532 1.00 89.94 117 ILE A CA 1
ATOM 973 C C . ILE A 1 117 ? -0.213 -19.589 12.497 1.00 89.94 117 ILE A C 1
ATOM 975 O O . ILE A 1 117 ? 0.922 -19.721 12.040 1.00 89.94 117 ILE A O 1
ATOM 979 N N . GLY A 1 118 ? -0.445 -19.485 13.811 1.00 88.50 118 GLY A N 1
ATOM 980 C CA . GLY A 1 118 ? 0.610 -19.513 14.828 1.00 88.50 118 GLY A CA 1
ATOM 981 C C . GLY A 1 118 ? 1.579 -18.327 14.754 1.00 88.50 118 GLY A C 1
ATOM 982 O O . GLY A 1 118 ? 2.739 -18.456 15.138 1.00 88.50 118 GLY A O 1
ATOM 983 N N . ALA A 1 119 ? 1.134 -17.184 14.228 1.00 82.25 119 ALA A N 1
ATOM 984 C CA . ALA A 1 119 ? 1.930 -15.965 14.144 1.00 82.25 119 ALA A CA 1
ATOM 985 C C . ALA A 1 119 ? 1.574 -14.998 15.284 1.00 82.25 119 ALA A C 1
ATOM 987 O O . ALA A 1 119 ? 0.415 -14.874 15.676 1.00 82.25 119 ALA A O 1
ATOM 988 N N . GLY A 1 120 ? 2.577 -14.291 15.809 1.00 76.38 120 GLY A N 1
ATOM 989 C CA . GLY A 1 120 ? 2.359 -13.235 16.797 1.00 76.38 120 GLY A CA 1
ATOM 990 C C . GLY A 1 120 ? 1.671 -12.010 16.187 1.00 76.38 120 GLY A C 1
ATOM 991 O O . GLY A 1 120 ? 1.861 -11.706 15.010 1.00 76.38 120 GLY A O 1
ATOM 992 N N . VAL A 1 121 ? 0.890 -11.294 16.999 1.00 66.69 121 VAL A N 1
ATOM 993 C CA . VAL A 1 121 ? 0.304 -10.003 16.615 1.00 66.69 121 VAL A CA 1
ATOM 994 C C . VAL A 1 121 ? 1.385 -8.931 16.686 1.00 66.69 121 VAL A C 1
ATOM 996 O O . VAL A 1 121 ? 1.794 -8.550 17.780 1.00 66.69 121 VAL A O 1
ATOM 999 N N . SER A 1 122 ? 1.825 -8.419 15.539 1.00 65.25 122 SER A N 1
ATOM 1000 C CA . SER A 1 122 ? 2.535 -7.144 15.484 1.00 65.25 122 SER A CA 1
ATOM 1001 C C . SER A 1 122 ? 1.540 -6.011 15.237 1.00 65.25 122 SER A C 1
ATOM 1003 O O . SER A 1 122 ? 0.750 -6.046 14.297 1.00 65.25 122 SER A O 1
ATOM 1005 N N . ARG A 1 123 ? 1.561 -4.990 16.099 1.00 64.56 123 ARG A N 1
ATOM 1006 C CA . ARG A 1 123 ? 0.962 -3.679 15.810 1.00 64.56 123 ARG A CA 1
ATOM 1007 C C . ARG A 1 123 ? 2.082 -2.749 15.380 1.00 64.56 123 ARG A C 1
ATOM 1009 O O . ARG A 1 123 ? 2.495 -1.881 16.138 1.00 64.56 123 ARG A O 1
ATOM 1016 N N . ASN A 1 124 ? 2.613 -3.011 14.200 1.00 71.69 124 ASN A N 1
ATOM 1017 C CA . ASN A 1 124 ? 3.598 -2.131 13.604 1.00 71.69 124 ASN A CA 1
ATOM 1018 C C . ASN A 1 124 ? 2.885 -1.118 12.710 1.00 71.69 124 ASN A C 1
ATOM 1020 O O . ASN A 1 124 ? 1.757 -1.336 12.269 1.00 71.69 124 ASN A O 1
ATOM 1024 N N . THR A 1 125 ? 3.558 -0.016 12.425 1.00 83.25 125 THR A N 1
ATOM 1025 C CA . THR A 1 125 ? 3.148 0.904 11.362 1.00 83.25 125 THR A CA 1
ATOM 1026 C C . THR A 1 125 ? 3.243 0.226 9.989 1.00 83.25 125 THR A C 1
ATOM 1028 O O . THR A 1 125 ? 3.971 -0.757 9.805 1.00 83.25 125 THR A O 1
ATOM 1031 N N . TRP A 1 126 ? 2.537 0.762 8.988 1.00 83.19 126 TRP A N 1
ATOM 1032 C CA . TRP A 1 126 ? 2.661 0.301 7.599 1.00 83.19 126 TRP A CA 1
ATOM 1033 C C . TRP A 1 126 ? 4.120 0.258 7.131 1.00 83.19 126 TRP A C 1
ATOM 1035 O O . TRP A 1 126 ? 4.553 -0.707 6.504 1.00 83.19 126 TRP A O 1
ATOM 1045 N N . GLU A 1 127 ? 4.893 1.292 7.448 1.00 85.69 127 GLU A N 1
ATOM 1046 C CA . GLU A 1 127 ? 6.282 1.437 7.029 1.00 85.69 127 GLU A CA 1
ATOM 1047 C C . GLU A 1 127 ? 7.162 0.324 7.615 1.00 85.69 127 GLU A C 1
ATOM 1049 O O . GLU A 1 127 ? 7.965 -0.281 6.899 1.00 85.69 127 GLU A O 1
ATOM 1054 N N . GLU A 1 128 ? 6.973 0.001 8.892 1.00 86.50 128 GLU A N 1
ATOM 1055 C CA . GLU A 1 128 ? 7.673 -1.086 9.578 1.00 86.50 128 GLU A CA 1
ATOM 1056 C C . GLU A 1 128 ? 7.305 -2.464 9.015 1.00 86.50 128 GLU A C 1
ATOM 1058 O O . GLU A 1 128 ? 8.201 -3.274 8.756 1.00 86.50 128 GLU A O 1
ATOM 1063 N N . GLU A 1 129 ? 6.021 -2.718 8.741 1.00 86.31 129 GLU A N 1
ATOM 1064 C CA . GLU A 1 129 ? 5.576 -3.958 8.092 1.00 86.31 129 GLU A CA 1
ATOM 1065 C C . GLU A 1 129 ? 6.183 -4.116 6.695 1.00 86.31 129 GLU A C 1
ATOM 1067 O O . GLU A 1 129 ? 6.683 -5.187 6.333 1.00 86.31 129 GLU A O 1
ATOM 1072 N N . VAL A 1 130 ? 6.214 -3.038 5.906 1.00 88.19 130 VAL A N 1
ATOM 1073 C CA . VAL A 1 130 ? 6.833 -3.046 4.575 1.00 88.19 130 VAL A CA 1
ATOM 1074 C C . VAL A 1 130 ? 8.332 -3.326 4.674 1.00 88.19 130 VAL A C 1
ATOM 1076 O O . VAL A 1 130 ? 8.856 -4.118 3.886 1.00 88.19 130 VAL A O 1
ATOM 1079 N N . MET A 1 131 ? 9.037 -2.730 5.639 1.00 88.06 131 MET A N 1
ATOM 1080 C CA . MET A 1 131 ? 10.461 -3.001 5.863 1.00 88.06 131 MET A CA 1
ATOM 1081 C C . MET A 1 131 ? 10.713 -4.453 6.280 1.00 88.06 131 MET A C 1
ATOM 1083 O O . MET A 1 131 ? 11.606 -5.109 5.728 1.00 88.06 131 MET A O 1
ATOM 1087 N N . TRP A 1 132 ? 9.917 -4.980 7.210 1.00 87.12 132 TRP A N 1
ATOM 1088 C CA . TRP A 1 132 ? 9.996 -6.370 7.652 1.00 87.12 132 TRP A CA 1
ATOM 1089 C C . TRP A 1 132 ? 9.740 -7.346 6.496 1.00 87.12 132 TRP A C 1
ATOM 1091 O O . TRP A 1 132 ? 10.556 -8.241 6.241 1.00 87.12 132 TRP A O 1
ATOM 1101 N N . ALA A 1 133 ? 8.667 -7.132 5.731 1.00 87.25 133 ALA A N 1
ATOM 1102 C CA . ALA A 1 133 ? 8.312 -7.953 4.579 1.00 87.25 133 ALA A CA 1
ATOM 1103 C C . ALA A 1 133 ? 9.382 -7.873 3.480 1.00 87.25 133 ALA A C 1
ATOM 1105 O O . ALA A 1 133 ? 9.785 -8.898 2.918 1.00 87.25 133 ALA A O 1
ATOM 1106 N N . ALA A 1 134 ? 9.922 -6.679 3.216 1.00 88.31 134 ALA A N 1
ATOM 1107 C CA . ALA A 1 134 ? 11.022 -6.493 2.277 1.00 88.31 134 ALA A CA 1
ATOM 1108 C C . ALA A 1 134 ? 12.267 -7.274 2.720 1.00 88.31 134 ALA A C 1
ATOM 1110 O O . ALA A 1 134 ? 12.857 -7.985 1.904 1.00 88.31 134 ALA A O 1
ATOM 1111 N N . LYS A 1 135 ? 12.641 -7.226 4.006 1.00 85.94 135 LYS A N 1
ATOM 1112 C CA . LYS A 1 135 ? 13.770 -7.997 4.552 1.00 85.94 135 LYS A CA 1
ATOM 1113 C C . LYS A 1 135 ? 13.541 -9.503 4.411 1.00 85.94 135 LYS A C 1
ATOM 1115 O O . LYS A 1 135 ? 14.421 -10.205 3.918 1.00 85.94 135 LYS A O 1
ATOM 1120 N N . LYS A 1 136 ? 12.352 -9.994 4.767 1.00 84.06 136 LYS A N 1
ATOM 1121 C CA . LYS A 1 136 ? 12.009 -11.425 4.716 1.00 84.06 136 LYS A CA 1
ATOM 1122 C C . LYS A 1 136 ? 11.948 -11.962 3.282 1.00 84.06 136 LYS A C 1
ATOM 1124 O O . LYS A 1 136 ? 12.420 -13.066 3.018 1.00 84.06 136 LYS A O 1
ATOM 1129 N N . SER A 1 137 ? 11.488 -11.147 2.330 1.00 81.50 137 SER A N 1
ATOM 1130 C CA . SER A 1 137 ? 11.475 -11.492 0.899 1.00 81.50 137 SER A CA 1
ATOM 1131 C C . SER A 1 137 ? 12.877 -11.677 0.294 1.00 81.50 137 SER A C 1
ATOM 1133 O O . SER A 1 137 ? 13.029 -12.363 -0.716 1.00 81.50 137 SER A O 1
ATOM 1135 N N . ARG A 1 138 ? 13.938 -11.121 0.908 1.00 68.62 138 ARG A N 1
ATOM 1136 C CA . ARG A 1 138 ? 15.326 -11.307 0.442 1.00 68.62 138 ARG A CA 1
ATOM 1137 C C . ARG A 1 138 ? 15.878 -12.713 0.713 1.00 68.62 138 ARG A C 1
ATOM 1139 O O . ARG A 1 138 ? 16.880 -13.067 0.099 1.00 68.62 138 ARG A O 1
ATOM 1146 N N . GLY A 1 139 ? 15.249 -13.489 1.599 1.00 60.97 139 GLY A N 1
ATOM 1147 C CA . GLY A 1 139 ? 15.814 -14.711 2.180 1.00 60.97 139 GLY A CA 1
ATOM 1148 C C . GLY A 1 139 ? 15.600 -16.024 1.420 1.00 60.97 139 GLY A C 1
ATOM 1149 O O . GLY A 1 139 ? 16.033 -17.057 1.915 1.00 60.97 139 GLY A O 1
ATOM 1150 N N . THR A 1 140 ? 14.963 -16.045 0.246 1.00 55.00 140 THR A N 1
ATOM 1151 C CA . THR A 1 140 ? 14.746 -17.309 -0.484 1.00 55.00 140 THR A CA 1
ATOM 1152 C C . THR A 1 140 ? 15.735 -17.468 -1.636 1.00 55.00 140 THR A 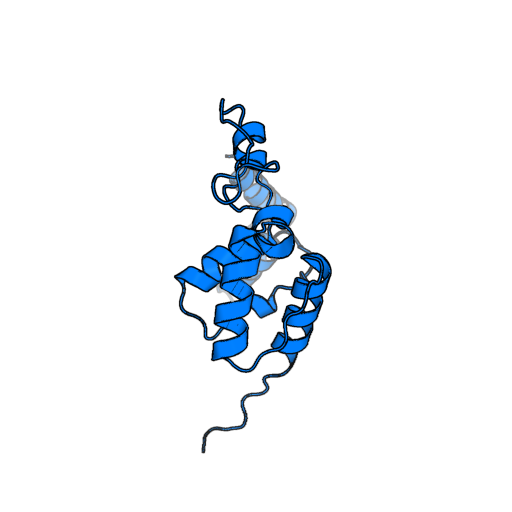C 1
ATOM 1154 O O . THR A 1 140 ? 15.414 -17.237 -2.797 1.00 55.00 140 THR A O 1
ATOM 1157 N N . ARG A 1 141 ? 16.957 -17.927 -1.325 1.00 49.41 141 ARG A N 1
ATOM 1158 C CA . ARG A 1 141 ? 17.629 -18.827 -2.277 1.00 49.41 141 ARG A CA 1
ATOM 1159 C C . ARG A 1 141 ? 16.706 -20.045 -2.433 1.00 49.41 141 ARG A C 1
ATOM 1161 O O . ARG A 1 141 ? 16.203 -20.522 -1.409 1.00 49.41 141 ARG A O 1
ATOM 1168 N N . PRO A 1 142 ? 16.424 -20.533 -3.649 1.00 51.06 142 PRO A N 1
ATOM 1169 C CA . PRO A 1 142 ? 15.855 -21.864 -3.785 1.00 51.06 142 PRO A CA 1
ATOM 1170 C C . PRO A 1 142 ? 16.812 -22.810 -3.053 1.00 51.06 142 PRO A C 1
ATOM 1172 O O . PRO A 1 142 ? 17.997 -22.827 -3.367 1.00 51.06 142 PRO A O 1
ATOM 1175 N N . LYS A 1 143 ? 16.343 -23.524 -2.025 1.00 49.62 143 LYS A N 1
ATOM 1176 C CA . LYS A 1 143 ? 17.008 -24.779 -1.680 1.00 49.62 143 LYS A CA 1
ATOM 1177 C C . LYS A 1 143 ? 16.720 -25.676 -2.873 1.00 49.62 143 LYS A C 1
ATOM 1179 O O . LYS A 1 143 ? 15.542 -25.851 -3.198 1.00 49.62 143 LYS A O 1
ATOM 1184 N N . ASP 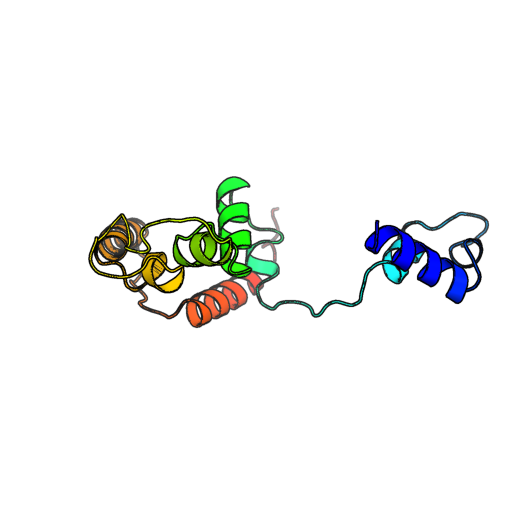A 1 144 ? 17.776 -26.077 -3.563 1.00 50.81 144 ASP A N 1
ATOM 1185 C CA . ASP A 1 144 ? 17.736 -26.903 -4.760 1.00 50.81 144 ASP A CA 1
ATOM 1186 C C . ASP A 1 144 ? 16.680 -28.004 -4.613 1.00 50.81 144 ASP A C 1
ATOM 1188 O O . ASP A 1 144 ? 16.607 -28.687 -3.587 1.00 50.81 144 ASP A O 1
ATOM 1192 N N . LYS A 1 145 ? 15.802 -28.119 -5.611 1.00 40.94 145 LYS A N 1
ATOM 1193 C CA . LYS A 1 145 ? 14.982 -29.315 -5.755 1.00 40.94 145 LYS A CA 1
ATOM 1194 C C . LYS A 1 145 ? 15.809 -30.295 -6.579 1.00 40.94 145 LYS A C 1
ATOM 1196 O O . LYS A 1 145 ? 16.145 -29.967 -7.713 1.00 40.94 145 LYS A O 1
ATOM 1201 N N . VAL A 1 146 ? 16.153 -31.392 -5.902 1.00 41.38 146 VAL A N 1
ATOM 1202 C CA . VAL A 1 146 ? 16.680 -32.680 -6.381 1.00 41.38 146 VAL A CA 1
ATOM 1203 C C . VAL A 1 146 ? 16.287 -32.988 -7.819 1.00 41.38 146 VAL A C 1
ATOM 1205 O O . VAL A 1 146 ? 15.086 -32.811 -8.132 1.00 41.38 146 VAL A O 1
#

Sequence (146 aa):
MRKIWAGREVVLNNGGFDQFQYAGKYSIQKMYKQLRLSSNTVQWKRITYNSKATPKPTFVTWLALLNRLATKDRLTKWNLNVDKQCVLCQEKDETVHHLFFECSYSSSIWKVVLQRIGAGVSRNTWEEEVMWAAKKSRGTRPKDKV

pLDDT: mean 83.29, std 11.64, range [40.94, 94.94]

Secondary structure (DSSP, 8-state):
-HHHHHHHHHHHHTTSSGGGEETTEE-HHHHHHHHS---PPPTTHHHHTT-SS-HHHHHHHHHHHTT-S--HHHHHTTT-----B-TTTSSSB--HHIIIII-HHHHHHHHHHHHHTT-------HHHHHHHHHHHHTT-PPP---

Radius of gyration: 22.08 Å; chains: 1; bounding box: 44×48×55 Å

Foldseek 3Di:
DVLVVLLVVLQVVVPHQVVQDDPNDGHPPSSCVSSDDDDDDDLLCLLLPPDPDDPVVSVVVVCVVVQNDPQLVVVVVVVDPDDQADPQQRPDGTGSQCCCAVPPRNLVVCVVVCVVVVHDDDNDTPVVVSNVSSVVSVPDDDPDDD